Protein AF-A0A959XVI5-F1 (afdb_monomer_lite)

Foldseek 3Di:
DVQQVLLCQPQVGSVNDFDADPVRDTPRQWAWPDPAWDADDPVCCVVPVVSRPDTHTDTDGD

Structure (mmCIF, N/CA/C/O backbone):
data_AF-A0A959XVI5-F1
#
_entry.id   AF-A0A959XVI5-F1
#
loop_
_atom_site.group_PDB
_atom_site.id
_atom_site.type_symbol
_atom_site.label_atom_id
_atom_site.label_alt_id
_atom_site.label_comp_id
_atom_site.label_asym_id
_atom_site.label_entity_id
_atom_site.label_seq_id
_atom_site.pdbx_PDB_ins_code
_atom_site.Cartn_x
_atom_site.Cartn_y
_atom_site.Cartn_z
_atom_site.occupancy
_atom_site.B_iso_or_equiv
_atom_site.auth_seq_id
_atom_site.auth_comp_id
_atom_site.auth_asym_id
_atom_site.auth_atom_id
_atom_site.pdbx_PDB_model_num
ATOM 1 N N . GLU A 1 1 ? 4.942 -5.185 5.541 1.00 71.06 1 GLU A N 1
ATOM 2 C CA . GLU A 1 1 ? 4.356 -5.686 4.271 1.00 71.06 1 GLU A CA 1
ATOM 3 C C . GLU A 1 1 ? 3.871 -4.632 3.264 1.00 71.06 1 GLU A C 1
ATOM 5 O O . GLU A 1 1 ? 4.198 -4.791 2.096 1.00 71.06 1 GLU A O 1
ATOM 10 N N . ASP A 1 2 ? 3.112 -3.581 3.631 1.00 80.56 2 ASP A N 1
ATOM 11 C CA . ASP A 1 2 ? 2.431 -2.680 2.652 1.00 80.56 2 ASP A CA 1
ATOM 12 C C . ASP A 1 2 ? 3.328 -2.162 1.512 1.00 80.56 2 ASP A C 1
ATOM 14 O O . ASP A 1 2 ? 2.909 -2.095 0.356 1.00 80.56 2 ASP A O 1
ATOM 18 N N . ARG A 1 3 ? 4.588 -1.837 1.826 1.00 81.44 3 ARG A N 1
ATOM 19 C CA . ARG A 1 3 ? 5.552 -1.330 0.844 1.00 81.44 3 ARG A CA 1
ATOM 20 C C . ARG A 1 3 ? 5.920 -2.370 -0.220 1.00 81.44 3 ARG A C 1
ATOM 22 O O . ARG A 1 3 ? 6.070 -1.993 -1.377 1.00 81.4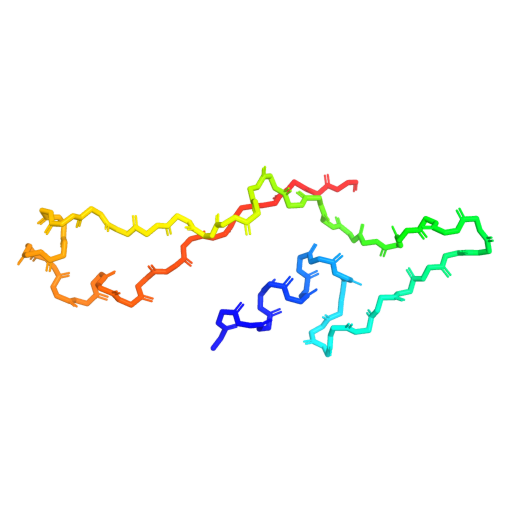4 3 ARG A O 1
ATOM 29 N N . LEU A 1 4 ? 6.013 -3.651 0.145 1.00 83.12 4 LEU A N 1
ATOM 30 C CA . LEU A 1 4 ? 6.283 -4.733 -0.808 1.00 83.12 4 LEU A CA 1
ATOM 31 C C . LEU A 1 4 ? 5.089 -4.951 -1.736 1.00 83.12 4 LEU A C 1
ATOM 33 O O . LEU A 1 4 ? 5.271 -5.041 -2.944 1.00 83.12 4 LEU A O 1
ATOM 37 N N . VAL A 1 5 ? 3.869 -4.953 -1.189 1.00 82.38 5 VAL A N 1
ATOM 38 C CA . VAL A 1 5 ? 2.634 -5.103 -1.979 1.00 82.38 5 VAL A CA 1
ATOM 39 C C . VAL A 1 5 ? 2.472 -3.934 -2.950 1.00 82.38 5 VAL A C 1
ATOM 41 O O . VAL A 1 5 ? 2.168 -4.134 -4.123 1.00 82.38 5 VAL A O 1
ATOM 44 N N . LYS A 1 6 ? 2.748 -2.705 -2.492 1.00 83.25 6 LYS A N 1
ATOM 45 C CA . LYS A 1 6 ? 2.759 -1.512 -3.347 1.00 83.25 6 LYS A CA 1
ATOM 46 C C . LYS A 1 6 ? 3.760 -1.647 -4.495 1.00 83.25 6 LYS A C 1
ATOM 48 O O . LYS A 1 6 ? 3.417 -1.320 -5.628 1.00 83.25 6 LYS A O 1
ATOM 53 N N . ASN A 1 7 ? 4.983 -2.080 -4.199 1.00 83.25 7 ASN A N 1
ATOM 54 C CA . ASN A 1 7 ? 6.031 -2.237 -5.203 1.00 83.25 7 ASN A CA 1
ATOM 55 C C . ASN A 1 7 ? 5.668 -3.328 -6.210 1.00 83.25 7 ASN A C 1
ATOM 57 O O . ASN A 1 7 ? 5.690 -3.071 -7.406 1.00 83.25 7 ASN A O 1
ATOM 61 N N . TRP A 1 8 ? 5.210 -4.484 -5.734 1.00 82.06 8 TRP A N 1
ATOM 62 C CA . TRP A 1 8 ? 4.794 -5.591 -6.587 1.00 82.06 8 TRP A CA 1
ATOM 63 C C . TRP A 1 8 ? 3.641 -5.216 -7.523 1.00 82.06 8 TRP A C 1
ATOM 65 O O . TRP A 1 8 ? 3.718 -5.464 -8.721 1.00 82.06 8 TRP A O 1
ATOM 75 N N . MET A 1 9 ? 2.616 -4.524 -7.016 1.00 79.38 9 MET A N 1
ATOM 76 C CA . MET A 1 9 ? 1.512 -4.040 -7.854 1.00 79.38 9 MET A CA 1
ATOM 77 C C . MET A 1 9 ? 1.945 -2.948 -8.839 1.00 79.38 9 MET A C 1
ATOM 79 O O . MET A 1 9 ? 1.387 -2.853 -9.926 1.00 79.38 9 MET A O 1
ATOM 83 N N . LYS A 1 10 ? 2.904 -2.088 -8.470 1.00 77.38 10 LYS A N 1
ATOM 84 C CA . LYS A 1 10 ? 3.308 -0.951 -9.307 1.00 77.38 10 LYS A CA 1
ATOM 85 C C . LYS A 1 10 ? 4.318 -1.343 -10.383 1.00 77.38 10 LYS A C 1
ATOM 87 O O . LYS A 1 10 ? 4.181 -0.884 -11.511 1.00 77.38 10 LYS A O 1
ATOM 92 N N . THR A 1 11 ? 5.317 -2.140 -10.019 1.00 76.06 11 THR A N 1
ATOM 93 C CA . THR A 1 11 ? 6.497 -2.422 -10.845 1.00 76.06 11 THR A CA 1
ATOM 94 C C . THR A 1 11 ? 6.624 -3.895 -11.231 1.00 76.06 11 THR A C 1
ATOM 96 O O . THR A 1 11 ? 7.552 -4.245 -11.947 1.00 76.06 11 THR A O 1
ATOM 99 N N . GLY A 1 12 ? 5.744 -4.773 -10.733 1.00 73.69 12 GLY A N 1
ATOM 100 C CA . GLY A 1 12 ? 5.834 -6.225 -10.927 1.00 73.69 12 GLY A CA 1
ATOM 101 C C . GLY A 1 12 ? 6.878 -6.924 -10.056 1.00 73.69 12 GLY A C 1
ATOM 102 O O . GLY A 1 12 ? 6.879 -8.148 -9.974 1.00 73.69 12 GLY A O 1
ATOM 103 N N . SER A 1 13 ? 7.715 -6.164 -9.343 1.00 76.25 13 SER A N 1
ATOM 104 C CA . SER A 1 13 ? 8.813 -6.679 -8.520 1.00 76.25 13 SER A CA 1
ATOM 105 C C . SER A 1 13 ? 8.662 -6.265 -7.059 1.00 76.25 13 SER A C 1
ATOM 107 O O . SER A 1 13 ? 8.359 -5.112 -6.753 1.00 76.25 13 SER A O 1
ATOM 109 N N . LEU A 1 14 ? 8.955 -7.177 -6.130 1.00 75.12 14 LEU A N 1
ATOM 110 C CA . LEU A 1 14 ? 8.939 -6.892 -4.686 1.00 75.12 14 LEU A CA 1
ATOM 111 C C . LEU A 1 14 ? 9.991 -5.836 -4.290 1.00 75.12 14 LEU A C 1
ATOM 113 O O . LEU A 1 14 ? 9.754 -5.010 -3.406 1.00 75.12 14 LEU A O 1
ATOM 117 N N . GLU A 1 15 ? 11.121 -5.807 -5.001 1.00 74.19 15 GLU A N 1
ATOM 118 C CA . GLU A 1 15 ? 12.201 -4.827 -4.823 1.00 74.19 15 GLU A CA 1
ATOM 119 C C . GLU A 1 15 ? 11.850 -3.417 -5.331 1.00 74.19 15 GLU A C 1
ATOM 121 O O . GLU A 1 15 ? 12.551 -2.462 -5.005 1.00 74.19 15 GLU A O 1
ATOM 126 N N . GLY A 1 16 ? 10.761 -3.247 -6.092 1.00 68.75 16 GLY A N 1
ATOM 127 C CA . GLY A 1 16 ? 10.397 -1.952 -6.680 1.00 68.75 16 GLY A CA 1
ATOM 128 C C . GLY A 1 16 ? 11.217 -1.570 -7.915 1.00 68.75 16 GLY A C 1
ATOM 129 O O . GLY A 1 16 ? 11.191 -0.410 -8.325 1.00 68.75 16 GLY A O 1
ATOM 130 N N . LYS A 1 17 ? 11.937 -2.527 -8.513 1.00 73.62 17 LYS A N 1
ATOM 131 C CA . LYS A 1 17 ? 12.554 -2.359 -9.832 1.00 73.62 17 LYS A CA 1
ATOM 132 C C . LYS A 1 17 ? 11.450 -2.396 -10.884 1.00 73.62 17 LYS A C 1
ATOM 134 O O . LYS A 1 17 ? 10.667 -3.342 -10.931 1.00 73.62 17 LYS A O 1
ATOM 139 N N . GLU A 1 18 ? 11.344 -1.318 -11.649 1.00 72.12 18 GLU A N 1
ATOM 140 C CA . GLU A 1 18 ? 10.381 -1.164 -12.736 1.00 72.12 18 GLU A CA 1
ATOM 141 C C . GLU A 1 18 ? 11.088 -1.480 -14.047 1.00 72.12 18 GLU A C 1
ATOM 143 O O . GLU A 1 18 ? 11.897 -0.682 -14.520 1.00 72.12 18 GLU A O 1
ATOM 148 N N . GLU A 1 19 ? 10.796 -2.646 -14.621 1.00 70.31 19 GLU A N 1
ATOM 149 C CA . GLU A 1 19 ? 11.221 -2.957 -15.982 1.00 70.31 19 GLU A CA 1
ATOM 150 C C . GLU A 1 19 ? 10.344 -2.178 -16.958 1.00 70.31 19 GLU A C 1
ATOM 152 O O . GLU A 1 19 ? 9.116 -2.338 -17.012 1.00 70.31 19 GLU A O 1
ATOM 157 N N . LYS A 1 20 ? 10.991 -1.267 -17.685 1.00 73.88 20 LYS A N 1
ATOM 158 C CA . LYS A 1 20 ? 10.383 -0.503 -18.765 1.00 73.88 20 LYS A CA 1
ATOM 159 C C . LYS A 1 20 ? 11.000 -0.952 -20.074 1.00 73.88 20 LYS A C 1
ATOM 161 O O . LYS A 1 20 ? 12.221 -0.987 -20.197 1.00 73.88 20 LYS A O 1
ATOM 166 N N . ASP A 1 21 ? 10.153 -1.208 -21.057 1.00 75.25 21 ASP A N 1
ATOM 167 C CA . ASP A 1 21 ? 10.591 -1.338 -22.439 1.00 75.25 21 ASP A CA 1
ATOM 168 C C . ASP A 1 21 ? 11.183 -0.020 -22.959 1.00 75.25 21 ASP A C 1
ATOM 170 O O . ASP A 1 21 ? 10.936 1.063 -22.422 1.00 75.25 21 ASP A O 1
ATOM 174 N N . ILE A 1 22 ? 11.880 -0.109 -24.091 1.00 74.38 22 ILE A N 1
ATOM 175 C CA . ILE A 1 22 ? 12.433 1.007 -24.886 1.00 74.38 22 ILE A CA 1
ATOM 176 C C . ILE A 1 22 ? 11.408 2.120 -25.191 1.00 74.38 22 ILE A C 1
ATOM 178 O O . ILE A 1 22 ? 11.781 3.265 -25.426 1.00 74.38 22 ILE A O 1
ATOM 182 N N . TYR A 1 23 ? 10.110 1.800 -25.140 1.00 73.94 23 TYR A N 1
ATOM 183 C CA . TYR A 1 23 ? 8.987 2.729 -25.328 1.00 73.94 23 TYR A CA 1
ATOM 184 C C . TYR A 1 23 ? 8.418 3.307 -24.018 1.00 73.94 23 TYR A C 1
ATOM 186 O O . TYR A 1 23 ? 7.342 3.903 -24.018 1.00 73.94 23 TYR A O 1
ATOM 194 N N . GLY A 1 24 ? 9.077 3.084 -22.879 1.00 70.81 24 GLY A N 1
ATOM 195 C CA . GLY A 1 24 ? 8.638 3.550 -21.561 1.00 70.81 24 GLY A CA 1
ATOM 196 C C . GLY A 1 24 ? 7.431 2.802 -20.985 1.00 70.81 24 GLY A C 1
ATOM 197 O O . GLY A 1 24 ? 6.897 3.206 -19.950 1.00 70.81 24 GLY A O 1
ATOM 198 N N . ARG A 1 25 ? 6.987 1.711 -21.626 1.00 70.75 25 ARG A N 1
ATOM 199 C CA . ARG A 1 25 ? 5.895 0.866 -21.127 1.00 70.75 25 ARG A CA 1
ATOM 200 C C . ARG A 1 25 ? 6.418 -0.016 -20.006 1.00 70.75 25 ARG A C 1
ATOM 202 O O . ARG A 1 25 ? 7.356 -0.777 -20.206 1.00 70.75 25 ARG A O 1
ATOM 209 N N . SER A 1 26 ? 5.807 0.097 -18.832 1.00 69.56 26 SER A N 1
ATOM 210 C CA . SER A 1 26 ? 6.137 -0.771 -17.707 1.00 69.56 26 SER A CA 1
ATOM 211 C C . SER A 1 26 ? 5.503 -2.149 -17.907 1.00 69.56 26 SER A C 1
ATOM 213 O O . SER A 1 26 ? 4.284 -2.243 -18.082 1.00 69.56 26 SER A O 1
ATOM 215 N N . GLN A 1 27 ? 6.322 -3.200 -17.855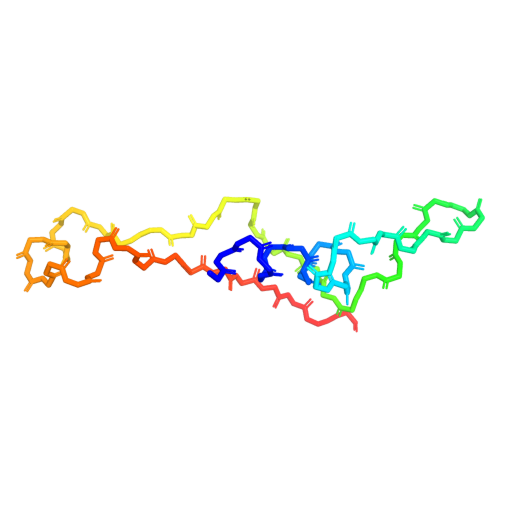 1.00 70.19 27 GLN A N 1
ATOM 216 C CA . GLN A 1 27 ? 5.920 -4.615 -17.890 1.00 70.19 27 GLN A CA 1
ATOM 217 C C . GLN A 1 27 ? 5.362 -5.045 -16.523 1.00 70.19 27 GLN A C 1
ATOM 219 O O . GLN A 1 27 ? 5.818 -6.000 -15.897 1.00 70.19 27 GLN A O 1
ATOM 224 N N . ARG A 1 28 ? 4.392 -4.291 -15.996 1.00 73.81 28 ARG A N 1
ATOM 225 C CA . ARG A 1 28 ? 3.743 -4.640 -14.731 1.00 73.81 28 ARG A CA 1
ATOM 226 C C . ARG A 1 28 ? 2.616 -5.656 -14.985 1.00 73.81 28 ARG A C 1
ATOM 228 O O . ARG A 1 28 ? 1.771 -5.403 -15.845 1.00 73.81 28 ARG A O 1
ATOM 235 N N . PRO A 1 29 ? 2.552 -6.767 -14.229 1.00 72.69 29 PRO A N 1
ATOM 236 C CA . PRO A 1 29 ? 1.501 -7.780 -14.370 1.00 72.69 29 PRO A CA 1
ATOM 237 C C . PRO A 1 29 ? 0.137 -7.324 -13.827 1.00 72.69 29 PRO A C 1
ATOM 239 O O . PRO A 1 29 ? -0.893 -7.921 -14.141 1.00 72.69 29 PRO A O 1
ATOM 242 N N . PHE A 1 30 ? 0.117 -6.266 -13.013 1.00 78.62 30 PHE A N 1
ATOM 243 C CA . PHE A 1 30 ? -1.093 -5.721 -12.408 1.00 78.62 30 PHE A CA 1
ATOM 244 C C . PHE A 1 30 ? -1.218 -4.228 -12.697 1.00 78.62 30 PHE A C 1
ATOM 246 O O . PHE A 1 30 ? -0.233 -3.491 -12.664 1.00 78.62 30 PHE A O 1
ATOM 253 N N . ASP A 1 31 ? -2.446 -3.777 -12.928 1.00 79.06 31 ASP A N 1
ATOM 254 C CA . ASP A 1 31 ? -2.796 -2.367 -13.002 1.00 79.06 31 ASP A CA 1
ATOM 255 C C . ASP A 1 31 ? -3.492 -1.950 -11.690 1.00 79.06 31 ASP A C 1
ATOM 257 O O . ASP A 1 31 ? -4.588 -2.438 -11.391 1.00 79.06 31 ASP A O 1
ATOM 261 N N . PRO A 1 32 ? -2.851 -1.134 -10.831 1.00 77.50 32 PRO A N 1
ATOM 262 C CA . PRO A 1 32 ? -3.439 -0.721 -9.561 1.00 77.50 32 PRO A CA 1
ATOM 263 C C . PRO A 1 32 ? -4.637 0.209 -9.791 1.00 77.50 32 PRO A C 1
ATOM 265 O O . PRO A 1 32 ? -4.489 1.277 -10.380 1.00 77.50 32 PRO A O 1
ATOM 268 N N . LEU A 1 33 ? -5.804 -0.164 -9.254 1.00 76.75 33 LEU A N 1
ATOM 269 C CA . LEU A 1 33 ? -7.059 0.584 -9.424 1.00 76.75 33 LEU A CA 1
ATOM 270 C C . LEU A 1 33 ? -7.059 1.923 -8.676 1.00 76.75 33 LEU A C 1
ATOM 272 O O . LEU A 1 33 ? -7.629 2.909 -9.139 1.00 76.75 33 LEU A O 1
ATOM 276 N N . HIS A 1 34 ? -6.409 1.968 -7.510 1.00 74.62 34 HIS A N 1
ATOM 277 C CA . HIS A 1 34 ? -6.357 3.149 -6.652 1.00 74.62 34 HIS A CA 1
ATOM 278 C C . HIS A 1 34 ? -4.924 3.440 -6.195 1.00 74.62 34 HIS A C 1
ATOM 280 O O . HIS A 1 34 ? -4.194 2.557 -5.743 1.00 74.62 34 HIS A O 1
ATOM 286 N N . GLY A 1 35 ? -4.515 4.713 -6.262 1.00 72.94 35 GLY A N 1
ATOM 287 C CA . GLY A 1 35 ? -3.177 5.142 -5.830 1.00 72.94 35 GLY A CA 1
ATOM 288 C C . GLY A 1 35 ? -2.976 5.134 -4.308 1.00 72.94 35 GLY A C 1
ATOM 289 O O . GLY A 1 35 ? -1.850 4.970 -3.826 1.00 72.94 35 GLY A O 1
ATOM 290 N N . LYS A 1 36 ? -4.061 5.287 -3.538 1.00 80.88 36 LYS A N 1
ATOM 291 C CA . LYS A 1 36 ? -4.057 5.245 -2.069 1.00 80.88 36 LYS A CA 1
ATOM 292 C C . LYS A 1 36 ? -4.675 3.923 -1.590 1.00 80.88 36 LYS A C 1
ATOM 294 O O . LYS A 1 36 ? -5.667 3.500 -2.176 1.00 80.88 36 LYS A O 1
ATOM 299 N N . PRO A 1 37 ? -4.111 3.271 -0.555 1.00 83.31 37 PRO A N 1
ATOM 300 C CA . PRO A 1 37 ? -4.744 2.105 0.052 1.00 83.31 37 PRO A CA 1
ATOM 301 C C . PRO A 1 37 ? -6.052 2.511 0.739 1.00 83.31 37 PRO A C 1
ATOM 303 O O . PRO A 1 37 ? -6.132 3.596 1.322 1.00 83.31 37 PRO A O 1
ATOM 306 N N . VAL A 1 38 ? -7.046 1.627 0.703 1.00 86.44 38 VAL A N 1
ATOM 307 C CA . VAL A 1 38 ? -8.286 1.786 1.469 1.00 86.44 38 VAL A CA 1
ATOM 308 C C . VAL A 1 38 ? -7.991 1.426 2.926 1.00 86.44 38 VAL A C 1
ATOM 310 O O . VAL A 1 38 ? -7.357 0.406 3.206 1.00 86.44 38 VAL A O 1
ATOM 313 N N . GLN A 1 39 ? -8.388 2.306 3.843 1.00 85.94 39 GLN A N 1
ATOM 314 C CA . GLN A 1 39 ? -8.220 2.140 5.288 1.00 85.94 39 GLN A CA 1
ATOM 315 C C . GLN A 1 39 ? -9.577 1.861 5.930 1.00 85.94 39 GLN A C 1
ATOM 317 O O . GLN A 1 39 ? -10.600 2.312 5.417 1.00 85.94 39 GLN A O 1
ATOM 322 N N . ALA A 1 40 ? -9.566 1.137 7.049 1.00 86.62 40 ALA A N 1
ATOM 323 C CA . ALA A 1 40 ? -10.768 0.885 7.837 1.00 86.62 40 ALA A CA 1
ATOM 324 C C . ALA A 1 40 ? -11.377 2.198 8.350 1.00 86.62 40 ALA A C 1
ATOM 326 O O . ALA A 1 40 ? -10.646 3.138 8.690 1.00 86.62 40 ALA A O 1
ATOM 327 N N . SER A 1 41 ? -12.705 2.250 8.429 1.00 88.88 41 SER A N 1
ATOM 328 C CA . SER A 1 41 ? -13.436 3.406 8.956 1.00 88.88 41 SER A CA 1
ATOM 329 C C . SER A 1 41 ? -13.156 3.624 10.451 1.00 88.88 41 SER A C 1
ATOM 331 O O . SER A 1 41 ? -12.733 2.710 11.157 1.00 88.88 41 SER A O 1
ATOM 333 N N . ALA A 1 42 ? -13.386 4.838 10.965 1.00 85.94 42 ALA A N 1
ATOM 334 C CA . ALA A 1 42 ? -13.171 5.133 12.388 1.00 85.94 42 ALA A CA 1
ATOM 335 C C . ALA A 1 42 ? -14.041 4.252 13.308 1.00 85.94 42 ALA A C 1
ATOM 337 O O . ALA A 1 42 ? -13.597 3.842 14.378 1.00 85.94 42 ALA A O 1
ATOM 338 N N . GLU A 1 43 ? -15.248 3.915 12.854 1.00 87.75 43 GLU A N 1
ATOM 339 C CA . GLU A 1 43 ? -16.198 3.064 13.572 1.00 87.75 43 GLU A CA 1
ATOM 340 C C . GLU A 1 43 ? -15.732 1.597 13.621 1.00 87.75 43 GLU A C 1
ATOM 342 O O . GLU A 1 43 ? -15.745 0.969 14.681 1.00 87.75 43 GLU A O 1
ATOM 347 N N . GLU A 1 44 ? -15.204 1.060 12.515 1.00 83.81 44 GLU A N 1
ATOM 348 C CA . GLU A 1 44 ? -14.572 -0.268 12.500 1.00 83.81 44 GLU A CA 1
ATOM 349 C C . GLU A 1 44 ? -13.293 -0.319 13.331 1.00 83.81 44 GLU A C 1
ATOM 351 O O . GLU A 1 44 ? -13.020 -1.336 13.960 1.00 83.81 44 GLU A O 1
ATOM 356 N N . GLN A 1 45 ? -12.505 0.757 13.363 1.00 85.12 45 GLN A N 1
ATOM 357 C CA . GLN A 1 45 ? -11.306 0.816 14.203 1.00 85.12 45 GLN A CA 1
ATOM 358 C C . GLN A 1 45 ? -11.647 0.818 15.699 1.00 85.12 45 GLN A C 1
ATOM 360 O O . GLN A 1 45 ? -10.877 0.272 16.490 1.00 85.12 45 GLN A O 1
ATOM 365 N N . ALA A 1 46 ? -12.785 1.406 16.086 1.00 85.94 46 ALA A N 1
ATOM 366 C CA . ALA A 1 46 ? -13.278 1.387 17.462 1.00 85.94 46 ALA A CA 1
ATOM 367 C C . ALA A 1 46 ? -13.816 0.002 17.862 1.00 85.94 46 ALA A C 1
ATOM 369 O O . ALA A 1 46 ? -13.497 -0.489 18.943 1.00 85.94 46 ALA A O 1
ATOM 370 N N . ASN A 1 47 ? -14.569 -0.654 16.972 1.00 90.75 47 ASN A N 1
ATOM 371 C CA . ASN A 1 47 ? -15.098 -2.004 17.200 1.00 90.75 47 ASN A CA 1
ATOM 372 C C . ASN A 1 47 ? -14.023 -3.099 17.088 1.00 90.75 47 ASN A C 1
ATOM 374 O O . ASN A 1 47 ? -14.097 -4.127 17.760 1.00 90.75 47 ASN A O 1
ATOM 378 N N . ASN A 1 48 ? -13.010 -2.890 16.246 1.00 88.06 48 ASN A N 1
ATOM 379 C CA . ASN A 1 48 ? -11.900 -3.806 16.040 1.00 88.06 48 ASN A CA 1
ATOM 380 C C . ASN A 1 48 ? -10.558 -3.047 16.022 1.00 88.06 48 ASN A C 1
ATOM 382 O O . ASN A 1 48 ? -10.085 -2.628 14.960 1.00 88.06 48 ASN A O 1
ATOM 386 N N . PRO A 1 49 ? -9.859 -2.944 17.167 1.00 83.12 49 PRO A N 1
ATOM 387 C CA . PRO A 1 49 ? -8.591 -2.219 17.253 1.00 83.12 49 PRO A CA 1
ATOM 388 C C . PRO A 1 49 ? -7.473 -2.823 16.385 1.00 83.12 49 PRO A C 1
ATOM 390 O O . PRO A 1 49 ? -6.505 -2.129 16.065 1.00 83.12 49 PRO A O 1
ATOM 393 N N . ARG A 1 50 ? -7.597 -4.085 15.940 1.00 84.81 50 ARG A N 1
ATOM 394 C CA . ARG A 1 5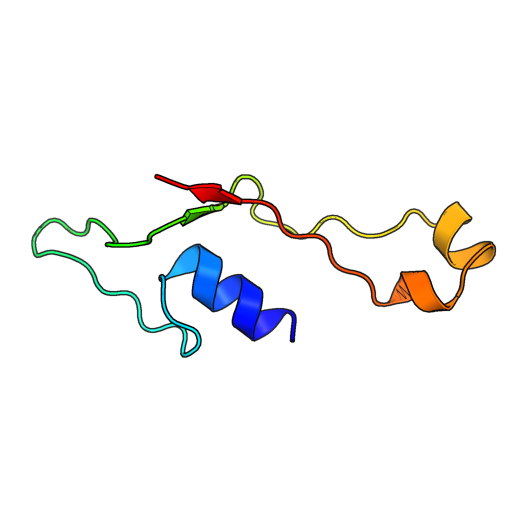0 ? -6.656 -4.696 14.983 1.00 84.81 50 ARG A CA 1
ATOM 395 C C . ARG A 1 50 ? -6.846 -4.189 13.550 1.00 84.81 50 ARG A C 1
ATOM 397 O O . ARG A 1 50 ? -5.917 -4.297 12.755 1.00 84.81 50 ARG A O 1
ATOM 404 N N . ALA A 1 51 ? -7.995 -3.600 13.215 1.00 82.38 51 ALA A N 1
ATOM 405 C CA . ALA A 1 51 ? -8.255 -3.034 11.891 1.00 82.38 51 ALA A CA 1
ATOM 406 C C . ALA A 1 51 ? -7.490 -1.720 11.639 1.00 82.38 51 ALA A C 1
ATOM 408 O O . ALA A 1 51 ? -7.306 -1.322 10.491 1.00 82.38 51 ALA A O 1
ATOM 409 N N . ARG A 1 52 ? -6.973 -1.069 12.693 1.00 83.56 52 ARG A N 1
ATOM 410 C CA . ARG A 1 52 ? -6.234 0.204 12.607 1.00 83.56 52 ARG A CA 1
ATOM 411 C C . ARG A 1 52 ? -4.995 0.147 11.705 1.00 83.56 52 ARG A C 1
ATOM 413 O O . ARG A 1 52 ? -4.595 1.164 11.144 1.00 83.56 52 ARG A O 1
ATOM 420 N N . SER A 1 53 ? -4.368 -1.019 11.567 1.00 80.50 53 SER A N 1
ATOM 421 C CA . SER A 1 53 ? -3.187 -1.222 10.716 1.00 80.50 53 SER A CA 1
ATOM 422 C C . SER A 1 53 ? -3.512 -1.824 9.344 1.00 80.50 53 SER A C 1
ATOM 424 O O . SER A 1 53 ? -2.610 -1.941 8.508 1.00 80.50 53 SER A O 1
ATOM 426 N N . ALA A 1 54 ? -4.775 -2.182 9.088 1.00 83.81 54 ALA A N 1
ATOM 427 C CA . ALA A 1 54 ? -5.192 -2.804 7.841 1.00 83.81 54 ALA A CA 1
ATOM 428 C C . ALA A 1 54 ? -5.162 -1.791 6.686 1.00 83.81 54 ALA A C 1
ATOM 430 O O . ALA A 1 54 ? -5.681 -0.678 6.773 1.00 83.81 54 ALA A O 1
ATOM 431 N N . ARG A 1 55 ? -4.527 -2.193 5.584 1.00 86.12 55 ARG A N 1
ATOM 432 C CA . ARG A 1 55 ? -4.403 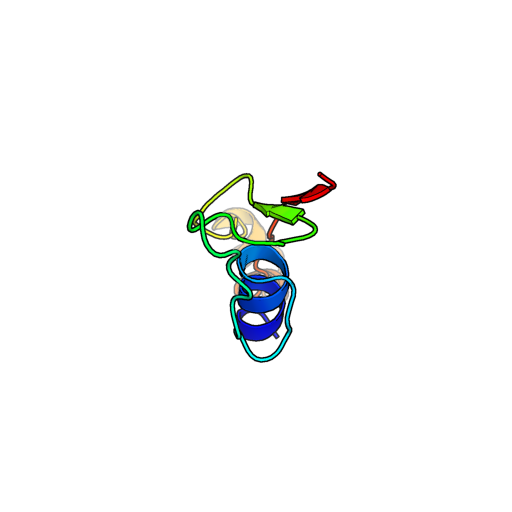-1.410 4.351 1.00 86.12 55 ARG A CA 1
ATOM 433 C C . ARG A 1 55 ? -4.790 -2.308 3.188 1.00 86.12 55 ARG A C 1
ATOM 435 O O . ARG A 1 55 ? -4.043 -3.222 2.847 1.00 86.12 55 ARG A O 1
ATOM 442 N N . LEU A 1 56 ? -5.943 -2.052 2.586 1.00 85.62 56 LEU A N 1
ATOM 443 C CA . LEU A 1 56 ? -6.414 -2.799 1.427 1.00 85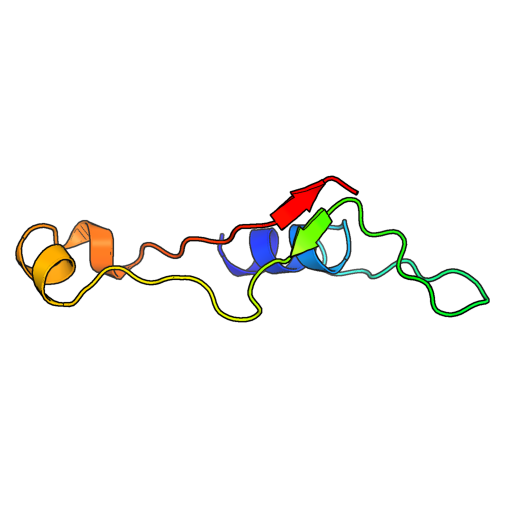.62 56 LEU A CA 1
ATOM 444 C C . LEU A 1 56 ? -5.871 -2.149 0.149 1.00 85.62 56 LEU A C 1
ATOM 446 O O . LEU A 1 56 ? -6.004 -0.941 -0.060 1.00 85.62 56 LEU A O 1
ATOM 450 N N . ARG A 1 57 ? -5.259 -2.956 -0.721 1.00 85.38 57 ARG A N 1
ATOM 451 C CA . ARG A 1 57 ? -4.833 -2.549 -2.064 1.00 85.38 57 ARG A CA 1
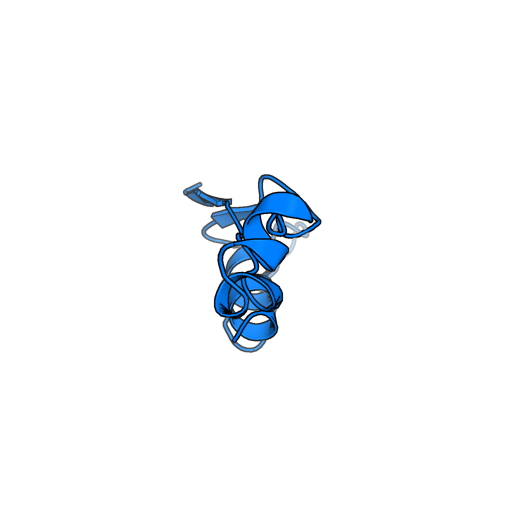ATOM 452 C C . ARG A 1 57 ? -5.452 -3.489 -3.085 1.00 85.38 57 ARG A C 1
ATOM 454 O O . ARG A 1 57 ? -5.382 -4.701 -2.916 1.00 85.38 57 ARG A O 1
ATOM 461 N N . THR A 1 58 ? -6.030 -2.926 -4.137 1.00 84.25 58 THR A N 1
ATOM 462 C CA . THR A 1 58 ? -6.668 -3.672 -5.224 1.00 84.25 58 THR A CA 1
ATOM 463 C C . THR A 1 58 ? -6.008 -3.325 -6.553 1.00 84.25 58 THR A C 1
ATOM 465 O O . THR A 1 58 ? -5.646 -2.175 -6.819 1.00 84.25 58 THR A O 1
ATOM 468 N N . ALA A 1 59 ? -5.825 -4.342 -7.387 1.00 84.56 59 ALA A N 1
ATOM 469 C CA . ALA A 1 59 ? -5.260 -4.208 -8.718 1.00 84.56 59 ALA A CA 1
ATOM 470 C C . ALA A 1 59 ? -5.925 -5.223 -9.650 1.00 84.56 59 ALA A C 1
ATOM 472 O O . ALA A 1 59 ? -6.343 -6.293 -9.205 1.00 84.56 59 ALA A O 1
ATOM 473 N N . VAL A 1 60 ? -6.029 -4.882 -10.929 1.00 82.75 60 VAL A N 1
ATOM 474 C CA . VAL A 1 60 ? -6.573 -5.762 -11.967 1.00 82.75 60 VAL A CA 1
ATOM 475 C C . VAL A 1 60 ? -5.412 -6.409 -12.705 1.00 82.75 60 VAL A C 1
ATOM 477 O O . VAL A 1 60 ? -4.429 -5.745 -13.027 1.00 82.75 60 VAL A O 1
ATOM 480 N N . ARG A 1 61 ? -5.504 -7.715 -12.956 1.00 79.62 61 ARG A N 1
ATOM 481 C CA . ARG A 1 61 ? -4.527 -8.423 -13.786 1.00 79.62 61 ARG A CA 1
ATOM 482 C C . ARG A 1 61 ? -4.705 -7.986 -15.240 1.00 79.62 61 ARG A C 1
ATOM 484 O O . ARG A 1 61 ? -5.826 -8.029 -15.744 1.00 79.62 61 ARG A O 1
ATOM 491 N N . LYS A 1 62 ? -3.612 -7.540 -15.856 1.00 65.00 62 LYS A N 1
ATOM 492 C CA . LYS A 1 62 ? -3.586 -7.118 -17.258 1.00 65.00 62 LYS A CA 1
ATOM 493 C C . LYS A 1 62 ? -3.402 -8.306 -18.198 1.00 65.00 62 LYS A C 1
ATOM 495 O O . LYS A 1 62 ? -2.826 -9.325 -17.748 1.00 65.00 62 LYS A O 1
#

Radius of gyration: 14.66 Å; chains: 1; bounding box: 29×14×43 Å

pLDDT: mean 79.35, std 6.02, range [65.0, 90.75]

Secondary structure (DSSP, 8-state):
-HHHHHHHHHHSSTT----B-TTS-B--SEEES-SS-EE--HHHHHH-GGGGG-EE--EEE-

Sequence (62 aa):
EDRLVKNWMKTGSLEGKEEKDIYGRSQRPFDPLHGKPVQASAEEQANNPRARSARLRTAVRK